Protein AF-A0A2M9IA02-F1 (afdb_monomer)

Radius of gyration: 11.72 Å; Cα contacts (8 Å, |Δi|>4): 85; chains: 1; bounding box: 24×19×31 Å

Sequence (62 aa):
MRVTLPNGVTVWGKTGTTFGYTNGMFTTRDLRRRLVYSFNPTTGGGNDLALVTRILSATFAP

pLDDT: mean 89.71, std 9.93, range [57.0, 98.19]

Structure (mmCIF, N/CA/C/O backbone):
data_AF-A0A2M9IA02-F1
#
_entry.id   AF-A0A2M9IA02-F1
#
loop_
_atom_site.group_PDB
_atom_site.id
_atom_site.type_symbol
_atom_site.label_atom_id
_atom_site.label_alt_id
_atom_site.label_comp_id
_atom_site.label_asym_id
_atom_site.label_entity_id
_atom_site.label_seq_id
_atom_site.pdbx_PDB_ins_code
_atom_site.Cartn_x
_atom_site.Cartn_y
_atom_site.Cartn_z
_atom_site.occupancy
_atom_site.B_iso_or_equiv
_atom_site.auth_seq_id
_atom_site.auth_comp_id
_atom_site.auth_asym_id
_atom_site.auth_atom_id
_atom_site.pdbx_PDB_model_num
ATOM 1 N N . MET A 1 1 ? 7.581 -2.250 4.805 1.00 90.69 1 MET A N 1
ATOM 2 C CA . MET A 1 1 ? 7.410 -0.866 5.284 1.00 90.69 1 MET A CA 1
ATOM 3 C C . MET A 1 1 ? 6.183 -0.748 6.165 1.00 90.69 1 MET A C 1
ATOM 5 O O . MET A 1 1 ? 5.275 -1.564 6.043 1.00 90.69 1 MET A O 1
ATOM 9 N N . ARG A 1 2 ? 6.179 0.263 7.036 1.00 95.00 2 ARG A N 1
ATOM 10 C CA . ARG A 1 2 ? 5.052 0.685 7.872 1.00 95.00 2 ARG A CA 1
ATOM 11 C C . ARG A 1 2 ? 4.673 2.101 7.443 1.00 95.00 2 ARG A C 1
ATOM 13 O O . ARG A 1 2 ? 5.560 2.944 7.371 1.00 95.00 2 ARG A O 1
ATOM 20 N N . VAL A 1 3 ? 3.396 2.347 7.169 1.00 93.75 3 VAL A N 1
ATOM 21 C CA . VAL A 1 3 ? 2.877 3.660 6.759 1.00 93.75 3 VAL A CA 1
ATOM 22 C C . VAL A 1 3 ? 1.717 4.027 7.670 1.00 93.75 3 VAL A C 1
ATOM 24 O O . VAL A 1 3 ? 0.799 3.227 7.834 1.00 93.75 3 VAL A O 1
ATOM 27 N N . THR A 1 4 ? 1.762 5.223 8.250 1.00 94.69 4 THR A N 1
ATOM 28 C CA . THR A 1 4 ? 0.635 5.811 8.980 1.00 94.69 4 THR A CA 1
ATOM 29 C C . THR A 1 4 ? -0.002 6.867 8.089 1.00 94.69 4 THR A C 1
ATOM 31 O O . THR A 1 4 ? 0.668 7.812 7.677 1.00 94.69 4 THR A O 1
ATOM 34 N N . LEU A 1 5 ? -1.274 6.678 7.755 1.00 91.31 5 LEU A N 1
ATOM 35 C CA . LEU A 1 5 ? -2.049 7.598 6.924 1.00 91.31 5 LEU A CA 1
ATOM 36 C C . LEU A 1 5 ? -2.509 8.819 7.745 1.00 91.31 5 LEU A C 1
ATOM 38 O O . LEU A 1 5 ? -2.551 8.736 8.975 1.00 91.31 5 LEU A O 1
ATOM 42 N N . PRO A 1 6 ? -2.906 9.937 7.103 1.00 90.50 6 PRO A N 1
ATOM 43 C CA . PRO A 1 6 ? -3.356 11.145 7.808 1.00 90.50 6 PRO A CA 1
ATOM 44 C C . PRO A 1 6 ? -4.529 10.925 8.777 1.00 90.50 6 PRO A C 1
ATOM 46 O O . PRO A 1 6 ? -4.691 11.672 9.733 1.00 90.50 6 PRO A O 1
ATOM 49 N N . ASN A 1 7 ? -5.327 9.879 8.557 1.00 88.31 7 ASN A N 1
ATOM 50 C CA . ASN A 1 7 ? -6.440 9.478 9.419 1.00 88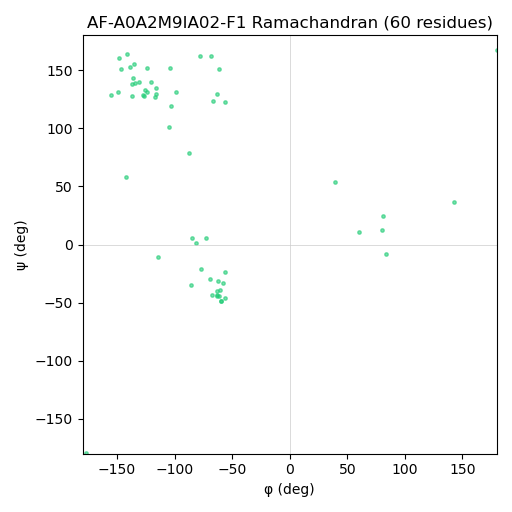.31 7 ASN A CA 1
ATOM 51 C C . ASN A 1 7 ? -6.025 8.584 10.611 1.00 88.31 7 ASN A C 1
ATOM 53 O O . ASN A 1 7 ? -6.887 8.038 11.294 1.00 88.31 7 ASN A O 1
ATOM 57 N N . GLY A 1 8 ? -4.727 8.359 10.829 1.00 93.38 8 GLY A N 1
ATOM 58 C CA . GLY A 1 8 ? -4.196 7.529 11.914 1.00 93.38 8 GLY A CA 1
ATOM 59 C C . GLY A 1 8 ? -4.159 6.022 11.630 1.00 93.38 8 GLY A C 1
ATOM 60 O O . GLY A 1 8 ? -3.544 5.273 12.395 1.00 93.38 8 GLY A O 1
ATOM 61 N N . VAL A 1 9 ? -4.742 5.547 10.521 1.00 94.31 9 VAL A N 1
ATOM 62 C CA . VAL A 1 9 ? -4.667 4.128 10.146 1.00 94.31 9 VAL A CA 1
ATOM 63 C C . VAL A 1 9 ? -3.224 3.776 9.793 1.00 94.31 9 VAL A C 1
ATOM 65 O O . VAL A 1 9 ? -2.614 4.377 8.910 1.00 94.31 9 VAL A O 1
ATOM 68 N N . THR A 1 10 ? -2.675 2.776 10.483 1.00 96.12 10 THR A N 1
ATOM 69 C CA . THR A 1 10 ? -1.356 2.217 10.170 1.00 96.12 10 THR A CA 1
ATOM 70 C C . THR A 1 10 ? -1.508 0.943 9.348 1.00 96.12 10 THR A C 1
ATOM 72 O O . THR A 1 10 ? -2.259 0.040 9.727 1.00 96.12 10 THR A O 1
ATOM 75 N N . VAL A 1 11 ? -0.751 0.854 8.256 1.00 97.00 11 VAL A N 1
ATOM 76 C CA . VAL A 1 11 ? -0.663 -0.332 7.402 1.00 97.00 11 VAL A CA 1
ATOM 77 C C . VAL A 1 11 ? 0.778 -0.804 7.248 1.00 97.00 11 VAL A C 1
ATOM 79 O O . VAL A 1 11 ? 1.732 -0.021 7.309 1.00 97.00 11 VAL A O 1
ATOM 82 N N . TRP A 1 12 ? 0.933 -2.104 7.019 1.00 97.94 12 TRP A N 1
ATOM 83 C CA . TRP A 1 12 ? 2.214 -2.754 6.764 1.00 97.94 12 TRP A CA 1
ATOM 84 C C . TRP A 1 12 ? 2.176 -3.414 5.407 1.00 97.94 12 TRP A C 1
ATOM 86 O O . TRP A 1 12 ? 1.164 -4.001 5.035 1.00 97.94 12 TRP A O 1
ATOM 96 N N . GLY A 1 13 ? 3.279 -3.324 4.678 1.00 96.81 13 GLY A N 1
ATOM 97 C CA . GLY A 1 13 ? 3.321 -3.859 3.331 1.00 96.81 13 GLY A CA 1
ATOM 98 C C . GLY A 1 13 ? 4.671 -3.749 2.659 1.00 96.81 13 GLY A C 1
ATOM 99 O O . GLY A 1 13 ? 5.641 -3.238 3.228 1.00 96.81 13 GLY A O 1
ATOM 100 N N . LYS A 1 14 ? 4.734 -4.216 1.420 1.00 96.12 14 LYS A N 1
ATOM 101 C CA . LYS A 1 14 ? 5.919 -4.122 0.570 1.00 96.12 14 LYS A CA 1
ATOM 102 C C . LYS A 1 14 ? 5.498 -3.693 -0.827 1.00 96.12 14 LYS A C 1
ATOM 104 O O . LYS A 1 14 ? 4.451 -4.100 -1.319 1.00 96.12 14 LYS A O 1
ATOM 109 N N . THR A 1 15 ? 6.340 -2.871 -1.438 1.00 93.75 15 THR A N 1
ATOM 110 C CA . THR A 1 15 ? 6.262 -2.495 -2.848 1.00 93.75 15 THR A CA 1
ATOM 111 C C . THR A 1 15 ? 7.332 -3.235 -3.647 1.00 93.75 15 THR A C 1
ATOM 113 O O . THR A 1 15 ? 8.394 -3.577 -3.107 1.00 93.75 15 THR A O 1
ATOM 116 N N . GLY A 1 16 ? 7.064 -3.462 -4.924 1.00 90.19 16 GLY A N 1
ATOM 117 C CA . GLY A 1 16 ? 7.997 -3.944 -5.928 1.00 90.19 16 GLY A CA 1
ATOM 118 C C . GLY A 1 16 ? 7.848 -3.099 -7.186 1.00 90.19 16 GLY A C 1
ATOM 119 O O . GLY A 1 16 ? 6.739 -2.728 -7.562 1.00 90.19 16 GLY A O 1
ATOM 120 N N . THR A 1 17 ? 8.975 -2.774 -7.808 1.00 88.06 17 THR A N 1
ATOM 121 C CA . THR A 1 17 ? 9.004 -2.089 -9.098 1.00 88.06 17 THR A CA 1
ATOM 122 C C . THR A 1 17 ? 10.069 -2.750 -9.950 1.00 88.06 17 THR A C 1
ATOM 124 O O . THR A 1 17 ? 11.200 -2.942 -9.502 1.00 88.06 17 THR A O 1
ATOM 127 N N . THR A 1 18 ? 9.714 -3.152 -11.163 1.00 85.25 18 THR A N 1
ATOM 128 C CA . THR A 1 18 ? 10.629 -3.796 -12.111 1.00 85.25 18 THR A CA 1
ATOM 129 C C . THR A 1 18 ? 10.114 -3.567 -13.529 1.00 85.25 18 THR A C 1
ATOM 131 O O . THR A 1 18 ? 8.944 -3.812 -13.791 1.00 85.25 18 THR A O 1
ATOM 134 N N . PHE A 1 19 ? 10.975 -3.079 -14.429 1.00 82.75 19 PHE A N 1
ATOM 135 C CA . PHE A 1 19 ? 10.726 -2.945 -15.878 1.00 82.75 19 PHE A CA 1
ATOM 136 C 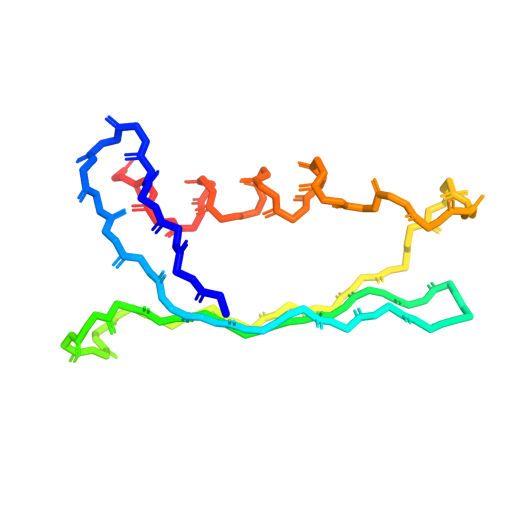C . PHE A 1 19 ? 9.302 -2.495 -16.279 1.00 82.75 19 PHE A C 1
ATOM 138 O O . PHE A 1 19 ? 8.637 -3.152 -17.071 1.00 82.75 19 PHE A O 1
ATOM 145 N N . GLY A 1 20 ? 8.818 -1.374 -15.732 1.00 84.31 20 GLY A N 1
ATOM 146 C CA . GLY A 1 20 ? 7.502 -0.822 -16.097 1.00 84.31 20 GLY A CA 1
ATOM 147 C C . GLY A 1 20 ? 6.307 -1.493 -15.413 1.00 84.31 20 GLY A C 1
ATOM 148 O O . GLY A 1 20 ? 5.168 -1.249 -15.805 1.00 84.31 20 GLY A O 1
ATOM 149 N N . TYR A 1 21 ? 6.550 -2.308 -14.387 1.00 88.12 21 TYR A N 1
ATOM 150 C CA . TYR A 1 21 ? 5.537 -2.834 -13.480 1.00 88.12 21 TYR A CA 1
ATOM 151 C C . TYR A 1 21 ? 5.793 -2.318 -12.076 1.00 88.12 21 TYR A C 1
ATOM 153 O O . TYR A 1 21 ? 6.921 -2.395 -11.584 1.00 88.12 21 TYR A O 1
ATOM 161 N N . THR A 1 22 ? 4.725 -1.875 -11.422 1.00 92.75 22 THR A N 1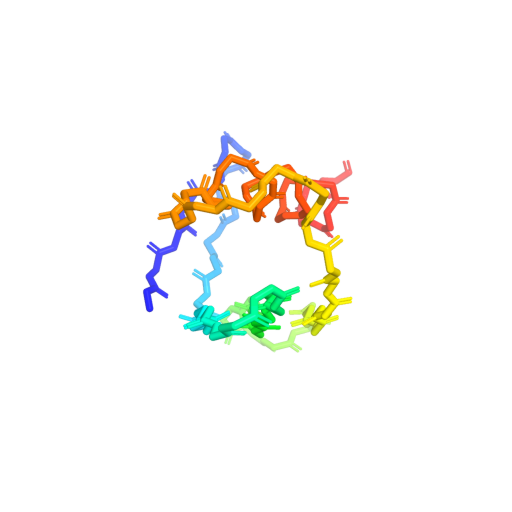
ATOM 162 C CA . THR A 1 22 ? 4.725 -1.562 -9.999 1.00 92.75 22 THR A CA 1
ATOM 163 C C . THR A 1 22 ? 3.599 -2.306 -9.311 1.00 92.75 22 THR A C 1
ATOM 165 O O . THR A 1 22 ? 2.441 -2.283 -9.726 1.00 92.75 22 THR A O 1
ATOM 168 N N . ASN A 1 23 ? 3.953 -3.019 -8.253 1.00 93.25 23 ASN A N 1
ATOM 169 C CA . ASN A 1 23 ? 3.059 -3.880 -7.505 1.00 93.25 23 ASN A CA 1
ATOM 170 C C . ASN A 1 23 ? 3.342 -3.800 -6.006 1.00 93.25 23 ASN A C 1
ATOM 172 O O . ASN A 1 23 ? 4.373 -3.303 -5.550 1.00 93.25 23 ASN A O 1
ATOM 176 N N . GLY A 1 24 ? 2.394 -4.270 -5.210 1.00 95.25 24 GLY A N 1
ATOM 177 C CA . GLY A 1 24 ? 2.559 -4.273 -3.771 1.00 95.25 24 GLY A CA 1
ATOM 178 C C . GLY A 1 24 ? 1.367 -4.843 -3.035 1.00 95.25 24 GLY A C 1
ATOM 179 O O . GLY A 1 24 ? 0.286 -5.037 -3.592 1.00 95.25 24 GLY A O 1
ATOM 180 N N . MET A 1 25 ? 1.594 -5.103 -1.755 1.00 97.81 25 MET A N 1
ATOM 181 C CA . MET A 1 25 ? 0.586 -5.614 -0.838 1.00 97.81 25 MET A CA 1
ATOM 182 C C . MET A 1 25 ? 0.681 -4.881 0.491 1.00 97.81 25 MET A C 1
ATOM 184 O O . MET A 1 25 ? 1.789 -4.636 0.975 1.00 97.81 25 MET A O 1
ATOM 188 N N . PHE A 1 26 ? -0.477 -4.531 1.055 1.00 98.06 26 PHE A N 1
ATOM 189 C CA . PHE A 1 26 ? -0.608 -3.875 2.353 1.00 98.06 26 PHE A CA 1
ATOM 190 C C . PHE A 1 26 ? -1.761 -4.449 3.159 1.00 98.06 26 PHE A C 1
ATOM 192 O O . PHE A 1 26 ? -2.761 -4.907 2.609 1.00 98.06 26 PHE A O 1
ATOM 199 N N . THR A 1 27 ? -1.645 -4.362 4.479 1.00 98.19 27 THR A N 1
AT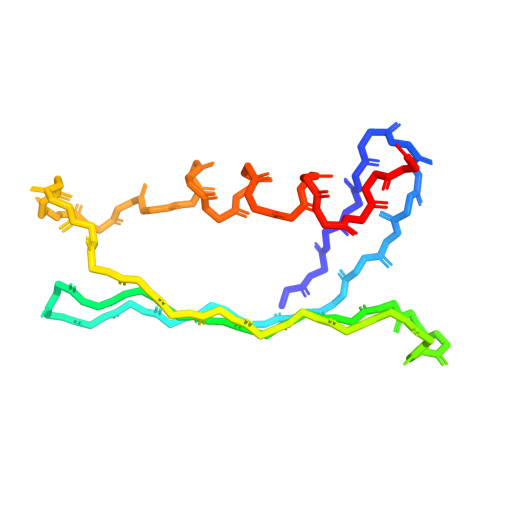OM 200 C CA . THR A 1 27 ? -2.680 -4.816 5.404 1.00 98.19 27 THR A CA 1
ATOM 201 C C . THR A 1 27 ? -2.743 -3.956 6.663 1.00 98.19 27 THR A C 1
ATOM 203 O O . THR A 1 27 ? -1.723 -3.422 7.112 1.00 98.19 27 THR A O 1
ATOM 206 N N . THR A 1 28 ? -3.932 -3.858 7.265 1.00 97.00 28 THR A N 1
ATOM 207 C CA . THR A 1 28 ? -4.093 -3.416 8.661 1.00 97.00 28 THR A CA 1
ATOM 208 C C . THR A 1 28 ? -3.534 -4.464 9.623 1.00 97.00 28 THR A C 1
ATOM 210 O O . THR A 1 28 ? -3.354 -5.624 9.248 1.00 97.00 28 THR A O 1
ATOM 213 N N . ARG A 1 29 ? -3.267 -4.074 10.877 1.00 95.94 29 ARG A N 1
ATOM 214 C CA . ARG A 1 29 ? -2.685 -4.967 11.900 1.00 95.94 29 ARG A CA 1
ATOM 215 C C . ARG A 1 29 ? -3.560 -6.184 12.187 1.00 95.94 29 ARG A C 1
ATOM 217 O O . ARG A 1 29 ? -3.046 -7.275 12.384 1.00 95.94 29 ARG A O 1
ATOM 224 N N . ASP A 1 30 ? -4.871 -5.966 12.219 1.00 96.44 30 ASP A N 1
ATOM 225 C CA . ASP A 1 30 ? -5.889 -6.994 12.447 1.00 96.44 30 ASP A CA 1
ATOM 226 C C . ASP A 1 30 ? -6.233 -7.791 11.178 1.00 96.44 30 ASP A C 1
ATOM 228 O O . ASP A 1 30 ? -7.094 -8.665 11.207 1.00 96.44 30 ASP A O 1
ATOM 232 N N . LEU A 1 31 ? -5.573 -7.478 10.057 1.00 96.31 31 LEU A N 1
ATOM 233 C CA . LEU A 1 31 ? -5.764 -8.091 8.747 1.00 96.31 31 LEU A CA 1
ATOM 234 C C . LEU A 1 31 ? -7.179 -7.952 8.161 1.00 96.31 31 LEU A C 1
ATOM 236 O O . LEU A 1 31 ? -7.472 -8.585 7.148 1.00 96.31 31 LEU A O 1
ATOM 240 N N . ARG A 1 32 ? -8.068 -7.133 8.738 1.00 96.25 32 ARG A N 1
ATOM 241 C CA . ARG A 1 32 ? -9.444 -6.977 8.232 1.00 96.25 32 ARG A CA 1
ATOM 242 C C . ARG A 1 32 ? -9.515 -6.258 6.892 1.00 96.25 32 ARG A C 1
ATOM 244 O O . ARG A 1 32 ? -10.412 -6.537 6.104 1.00 96.25 32 ARG A O 1
ATOM 251 N N . ARG A 1 33 ? -8.570 -5.356 6.620 1.00 96.62 33 ARG A N 1
ATOM 252 C CA . ARG A 1 33 ? -8.445 -4.673 5.328 1.00 96.62 33 ARG A CA 1
ATOM 253 C C . ARG A 1 33 ? -7.113 -5.048 4.704 1.00 96.62 33 ARG A C 1
ATOM 255 O O . ARG A 1 33 ? -6.063 -4.900 5.331 1.00 96.62 33 ARG A O 1
ATOM 262 N N . ARG A 1 34 ? -7.168 -5.520 3.461 1.00 97.50 34 ARG A N 1
ATOM 263 C CA . ARG A 1 34 ? -6.013 -5.956 2.676 1.00 97.50 34 ARG A CA 1
ATOM 264 C C . ARG A 1 34 ? -6.090 -5.309 1.302 1.00 97.50 34 ARG A C 1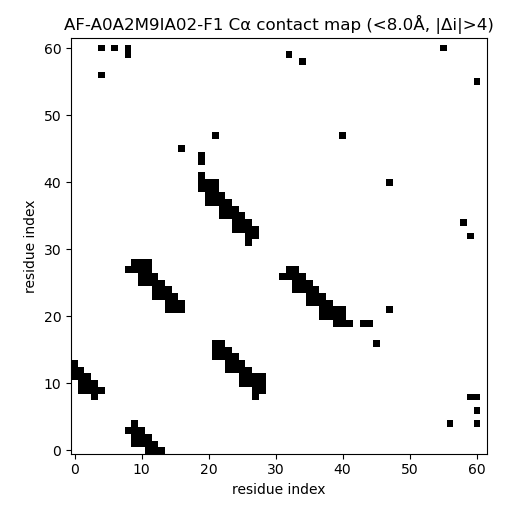
ATOM 266 O O . ARG A 1 34 ? -7.166 -5.233 0.720 1.00 97.50 34 ARG A O 1
ATOM 273 N N . LEU A 1 35 ? -4.948 -4.873 0.801 1.00 97.50 35 LEU A N 1
ATOM 274 C CA . LEU A 1 35 ? -4.783 -4.322 -0.534 1.00 97.50 35 LEU A CA 1
ATOM 275 C C . LEU A 1 35 ? -3.710 -5.130 -1.246 1.00 97.50 35 LEU A C 1
ATOM 277 O O . LEU A 1 35 ? -2.619 -5.304 -0.707 1.00 97.50 35 LEU A O 1
ATOM 281 N N . VAL A 1 36 ? -4.002 -5.549 -2.468 1.00 97.75 36 VAL A N 1
ATOM 282 C CA . VAL A 1 36 ? -3.009 -6.011 -3.436 1.00 97.75 36 VAL A CA 1
ATOM 283 C C . VAL A 1 36 ? -3.215 -5.180 -4.692 1.00 97.75 36 VAL A C 1
ATOM 285 O O . VAL A 1 36 ? -4.352 -5.001 -5.122 1.00 97.75 36 VAL A O 1
ATOM 288 N N . TYR A 1 37 ? -2.138 -4.651 -5.262 1.00 95.50 37 TYR A N 1
ATOM 289 C CA . TYR A 1 37 ? -2.203 -3.910 -6.516 1.00 95.50 37 TYR A CA 1
ATOM 290 C C . TYR A 1 37 ? -1.082 -4.323 -7.462 1.00 95.50 37 TYR A C 1
ATOM 292 O O . TYR A 1 37 ? -0.004 -4.755 -7.043 1.00 95.50 37 TYR A O 1
ATOM 300 N N . SER A 1 38 ? -1.340 -4.124 -8.749 1.00 93.81 38 SER A N 1
ATOM 301 C CA . SER A 1 38 ? -0.353 -4.162 -9.817 1.00 93.81 38 SER A CA 1
ATOM 302 C C . SER A 1 38 ? -0.802 -3.196 -10.907 1.00 93.81 38 SER A C 1
ATOM 304 O O . SER A 1 38 ? -1.972 -3.193 -11.281 1.00 93.81 38 SER A O 1
ATOM 306 N N . PHE A 1 39 ? 0.103 -2.342 -11.368 1.00 91.44 39 PHE A N 1
ATOM 307 C CA . PHE A 1 39 ? -0.151 -1.421 -12.467 1.00 91.44 39 PHE A CA 1
ATOM 308 C C . PHE A 1 39 ? 1.123 -1.169 -13.269 1.00 91.44 39 PHE A C 1
ATOM 310 O O . PHE A 1 39 ? 2.241 -1.378 -12.790 1.00 91.44 39 PHE A O 1
ATOM 317 N N . ASN A 1 40 ? 0.929 -0.689 -14.492 1.00 90.31 40 ASN A N 1
ATOM 318 C CA . ASN A 1 40 ? 1.994 -0.295 -15.398 1.00 90.31 40 ASN A CA 1
ATOM 319 C C . ASN A 1 40 ? 2.073 1.235 -15.445 1.00 90.31 40 ASN A C 1
ATOM 321 O O . ASN A 1 40 ? 1.223 1.859 -16.085 1.00 90.31 40 ASN A O 1
ATOM 325 N N . PRO A 1 41 ? 3.027 1.872 -14.744 1.00 79.81 41 PRO A N 1
ATOM 326 C CA . PRO A 1 41 ? 3.205 3.314 -14.840 1.00 79.81 41 PRO A CA 1
ATOM 327 C C . PRO A 1 41 ? 3.599 3.712 -16.265 1.00 79.81 41 PRO A C 1
ATOM 329 O O . PRO A 1 41 ? 4.537 3.169 -16.845 1.00 79.81 41 PRO A O 1
ATOM 332 N N . THR A 1 42 ? 2.895 4.695 -16.823 1.00 78.44 42 THR A N 1
ATOM 333 C CA . THR A 1 42 ? 3.222 5.282 -18.134 1.00 78.44 42 THR A CA 1
ATOM 334 C C . THR A 1 42 ? 4.412 6.239 -18.054 1.00 78.44 42 THR A C 1
ATOM 336 O O . THR A 1 42 ? 5.091 6.480 -19.048 1.00 78.44 42 THR A O 1
ATOM 339 N N . THR A 1 43 ? 4.708 6.751 -16.859 1.00 68.31 43 THR A N 1
ATOM 340 C CA . THR A 1 43 ? 5.898 7.544 -16.551 1.00 68.31 43 THR A CA 1
ATOM 341 C C . THR A 1 43 ? 7.037 6.598 -16.173 1.00 68.31 43 THR A C 1
ATOM 343 O O . THR A 1 43 ? 7.289 6.351 -14.994 1.00 68.31 43 THR A O 1
ATOM 346 N N . GLY A 1 44 ? 7.682 5.984 -17.166 1.00 57.00 44 GLY A N 1
ATOM 347 C CA . GLY A 1 44 ? 8.807 5.079 -16.926 1.00 57.00 44 GLY A CA 1
ATOM 348 C C . GLY A 1 44 ? 9.922 5.774 -16.137 1.00 57.00 44 GLY A C 1
ATOM 349 O O . GLY A 1 44 ? 10.420 6.803 -16.582 1.00 57.00 44 GLY A O 1
ATOM 350 N N . GLY A 1 45 ? 10.318 5.235 -14.977 1.00 58.84 45 GLY A N 1
ATOM 351 C CA . GLY A 1 45 ? 11.515 5.739 -14.282 1.00 58.84 45 GLY A CA 1
ATOM 352 C C . GLY A 1 45 ? 11.500 5.817 -12.755 1.00 58.84 45 GLY A C 1
ATOM 353 O O . GLY A 1 45 ? 12.112 6.721 -12.199 1.00 58.84 45 GLY A O 1
ATOM 354 N N . GLY A 1 46 ? 10.880 4.869 -12.048 1.00 58.09 46 GLY A N 1
ATOM 355 C CA . GLY A 1 46 ? 11.395 4.503 -10.721 1.00 58.09 46 GLY A CA 1
ATOM 356 C C . GLY A 1 46 ? 11.026 5.394 -9.530 1.00 58.09 46 GLY A C 1
ATOM 357 O O . GLY A 1 46 ? 11.725 5.347 -8.521 1.00 58.09 46 GLY A O 1
ATOM 358 N N . ASN A 1 47 ? 9.916 6.137 -9.571 1.00 65.56 47 ASN A N 1
ATOM 359 C 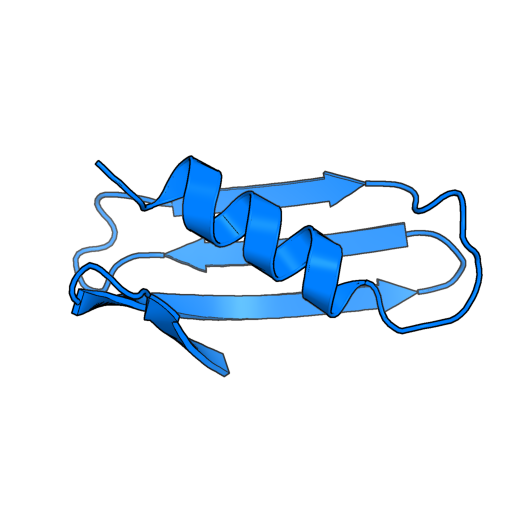CA . ASN A 1 47 ? 9.361 6.750 -8.358 1.00 65.56 47 ASN A CA 1
ATOM 360 C C . ASN A 1 47 ? 7.825 6.743 -8.333 1.00 65.56 47 ASN A C 1
ATOM 362 O O . ASN A 1 47 ? 7.168 7.773 -8.187 1.00 65.56 47 ASN A O 1
ATOM 366 N N . ASP A 1 48 ? 7.239 5.550 -8.417 1.00 83.62 48 ASP A N 1
ATOM 367 C CA . ASP A 1 48 ? 5.787 5.369 -8.322 1.00 83.62 48 ASP A CA 1
ATOM 368 C C . ASP A 1 48 ? 5.246 5.553 -6.901 1.00 83.62 48 ASP A C 1
ATOM 370 O O . ASP A 1 48 ? 4.059 5.343 -6.655 1.00 83.62 48 ASP A O 1
ATOM 374 N N . LEU A 1 49 ? 6.084 5.954 -5.940 1.00 86.88 49 LEU A N 1
ATOM 375 C CA . LEU A 1 49 ? 5.683 6.087 -4.544 1.00 86.88 49 LEU A CA 1
ATOM 376 C C . LEU A 1 49 ? 4.514 7.066 -4.377 1.00 86.88 49 LEU A C 1
ATOM 378 O O . LEU A 1 49 ? 3.645 6.838 -3.536 1.00 86.88 49 LEU A O 1
ATOM 382 N N . ALA A 1 50 ? 4.443 8.113 -5.205 1.00 88.62 50 ALA A N 1
ATOM 383 C CA . ALA A 1 50 ? 3.308 9.033 -5.225 1.00 88.62 50 ALA A CA 1
ATOM 384 C C . ALA A 1 50 ? 1.999 8.327 -5.630 1.00 88.62 50 ALA A C 1
ATOM 386 O O . ALA A 1 50 ? 0.973 8.508 -4.973 1.00 88.62 50 ALA A O 1
ATOM 387 N N . LEU A 1 51 ? 2.035 7.482 -6.667 1.00 90.44 51 LEU A N 1
ATOM 388 C CA . LEU A 1 51 ? 0.884 6.680 -7.097 1.00 90.44 51 LEU A CA 1
ATOM 389 C C . LEU A 1 51 ? 0.523 5.623 -6.051 1.00 90.44 51 LEU A C 1
ATOM 391 O O . LEU A 1 51 ? -0.643 5.504 -5.686 1.00 90.44 51 LEU A O 1
ATOM 395 N N . VAL A 1 52 ? 1.516 4.928 -5.488 1.00 92.06 52 VAL A N 1
ATOM 396 C CA . VAL A 1 52 ? 1.312 3.977 -4.387 1.00 92.06 52 VAL A CA 1
ATOM 397 C C . VAL A 1 52 ? 0.633 4.663 -3.205 1.00 92.06 52 VAL A C 1
ATOM 399 O O . VAL A 1 52 ? -0.343 4.142 -2.678 1.00 92.06 52 VAL A O 1
ATOM 402 N N . THR A 1 53 ? 1.091 5.854 -2.817 1.00 91.69 53 THR A N 1
ATOM 403 C CA . THR A 1 53 ? 0.501 6.619 -1.709 1.00 91.69 53 THR A CA 1
ATOM 404 C C . THR A 1 53 ? -0.946 7.004 -2.007 1.00 91.69 53 THR A C 1
ATOM 406 O O . THR A 1 53 ? -1.795 6.881 -1.128 1.00 91.69 53 THR A O 1
ATOM 409 N N . ARG A 1 54 ? -1.267 7.391 -3.250 1.00 92.00 54 ARG A N 1
ATOM 410 C CA . 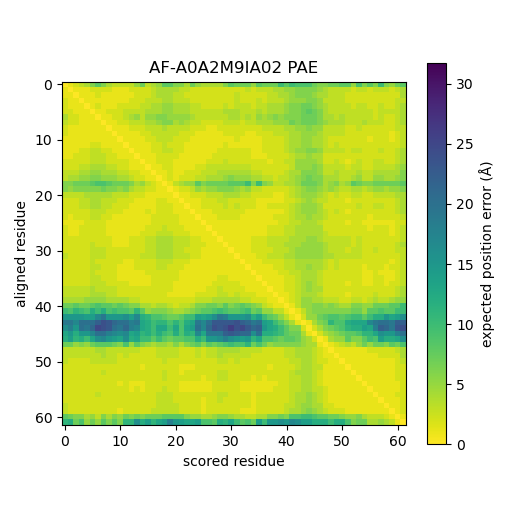ARG A 1 54 ? -2.654 7.655 -3.668 1.00 92.00 54 ARG A CA 1
ATOM 411 C C . ARG A 1 54 ? -3.535 6.412 -3.552 1.00 92.00 54 ARG A C 1
ATOM 413 O O . ARG A 1 54 ? -4.632 6.514 -3.012 1.00 92.00 54 ARG A O 1
ATOM 420 N N . ILE A 1 55 ? -3.049 5.249 -3.991 1.00 94.12 55 ILE A N 1
ATOM 421 C CA . ILE A 1 55 ? -3.783 3.979 -3.867 1.00 94.12 55 ILE A CA 1
ATOM 422 C C . ILE A 1 55 ? -3.989 3.621 -2.386 1.00 94.12 55 ILE A C 1
ATOM 424 O O . ILE A 1 55 ? -5.094 3.240 -1.997 1.00 94.12 55 ILE A O 1
ATOM 428 N N . LEU A 1 56 ? -2.962 3.776 -1.542 1.00 95.25 56 LEU A N 1
ATOM 429 C CA . LEU A 1 56 ? -3.067 3.527 -0.100 1.00 95.25 56 LEU A CA 1
ATOM 430 C C . LEU A 1 56 ? -4.116 4.424 0.555 1.00 95.25 56 LEU A C 1
ATOM 432 O O . LEU A 1 56 ? -4.977 3.919 1.273 1.00 95.25 56 LEU A O 1
ATOM 436 N N . SER A 1 57 ? -4.071 5.727 0.277 1.00 93.75 57 SER A N 1
ATOM 437 C CA . SER A 1 57 ? -5.053 6.680 0.789 1.00 93.75 57 SER A CA 1
ATOM 438 C C . SER A 1 57 ? -6.462 6.320 0.329 1.00 93.75 57 SER A C 1
ATOM 440 O O . SER A 1 57 ? -7.340 6.193 1.170 1.00 93.75 57 SER A O 1
ATOM 442 N N . ALA A 1 58 ? -6.672 6.056 -0.964 1.00 94.50 58 ALA A N 1
ATOM 443 C CA . ALA A 1 58 ? -7.986 5.687 -1.492 1.00 94.50 58 ALA A 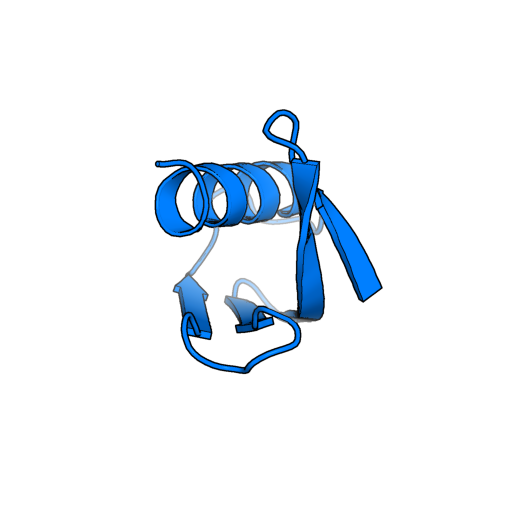CA 1
ATOM 444 C C . ALA A 1 58 ? -8.530 4.374 -0.901 1.00 94.50 58 ALA A C 1
ATOM 446 O O . ALA A 1 58 ? -9.735 4.215 -0.750 1.00 94.50 58 ALA A O 1
ATOM 447 N N . THR A 1 59 ? -7.651 3.430 -0.558 1.00 95.56 59 THR A N 1
ATOM 4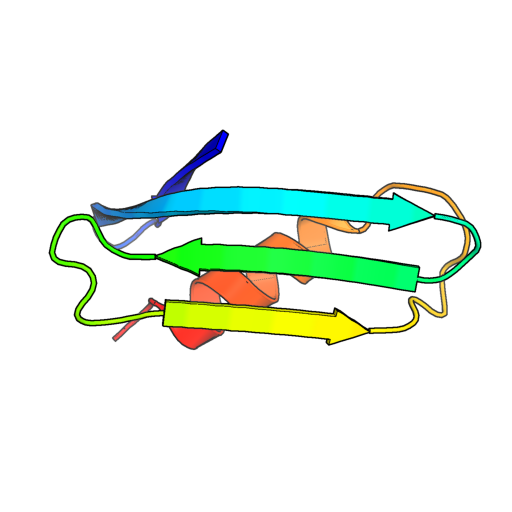48 C CA . THR A 1 59 ? -8.073 2.110 -0.072 1.00 95.56 59 THR A CA 1
ATOM 449 C C . THR A 1 59 ? -8.332 2.077 1.427 1.00 95.56 59 THR A C 1
ATOM 451 O O . THR A 1 59 ? -9.186 1.311 1.868 1.00 95.56 59 THR A O 1
ATOM 454 N N . PHE A 1 60 ? -7.560 2.827 2.220 1.00 94.50 60 PHE A N 1
ATOM 455 C CA . PHE A 1 60 ? -7.545 2.728 3.683 1.00 94.50 60 PHE A CA 1
ATOM 456 C C . PHE A 1 60 ? -8.064 3.981 4.405 1.00 94.50 60 PHE A C 1
ATOM 458 O O . PHE A 1 60 ? -8.326 3.906 5.612 1.00 94.50 60 PHE A O 1
ATOM 465 N N . ALA A 1 61 ? -8.271 5.101 3.705 1.00 86.06 61 ALA A N 1
ATOM 466 C CA . ALA A 1 61 ? -9.135 6.164 4.213 1.00 86.06 61 ALA A CA 1
ATOM 467 C C . ALA A 1 61 ? -10.581 5.638 4.395 1.00 86.06 61 ALA A C 1
ATOM 469 O O . ALA A 1 61 ? -10.939 4.631 3.767 1.00 86.06 61 ALA A O 1
ATOM 470 N N . PRO A 1 62 ? -11.359 6.192 5.343 1.00 70.88 62 PRO A N 1
ATOM 471 C CA . PRO A 1 62 ? -12.801 5.973 5.419 1.00 70.88 62 PRO A CA 1
ATOM 472 C C . PRO A 1 62 ? -13.534 6.574 4.218 1.00 70.88 62 PRO A C 1
ATOM 474 O O . PRO A 1 62 ? -13.027 7.572 3.655 1.00 70.88 62 PRO A O 1
#

Nearest PDB structures (foldseek):
  3akn-assembly1_A  TM=7.255E-01  e=4.010E+00  Rattus norvegicus
  6hxt-assembly1_A-2  TM=5.502E-01  e=3.550E+00  Homo sapiens
  6s1o-assembly1_E  TM=5.279E-01  e=2.180E+00  Homo sapiens
  7nv0-assembly1_C  TM=4.902E-01  e=2.051E+00  Homo sapiens
  2zvk-assembly1_C  TM=4.013E-01  e=1.339E+00  Homo sapiens

Solvent-accessible surface area (backbone atoms only — not comparable to full-atom values): 3827 Å² total; per-residue (Å²): 91,76,48,73,45,99,86,66,54,54,35,40,35,51,78,48,74,56,98,58,36,39,34,36,41,38,28,36,90,86,57,84,49,72,47,75,53,74,49,65,57,87,74,73,80,90,71,62,61,66,58,52,49,50,52,49,48,72,69,68,52,135

Mean predicted aligned error: 3.69 Å

Foldseek 3Di:
DWDQDPVRFIKDKDWDDDDQKIWMKIAGPVRPFIDTDIDGDPPPDPDCVVVVSVVCCVRPPD

Secondary structure (DSSP, 8-state):
-EEE-TTS-EEEEEEEEETTEEEEEEEETTSSSEEEEEE--SS-SS-THHHHHHHHHHHH--